Protein AF-A0AB33K3R8-F1 (afdb_monomer_lite)

Foldseek 3Di:
DCVVVLVCQLVVVDADDWDDDPVCQWIWHHHNPAIDIGGPDPVVVVVVCVVCVVRDDPDPVRD

pLDDT: mean 92.39, std 7.27, range [60.16, 97.81]

Organism: NCBI:txid3231513

InterPro domains:
  IPR024976 Domain of unknown function DUF3885 [PF13021] (2-60)

Radius of gyration: 12.84 Å; chains: 1; bounding box: 30×22×32 Å

Secondary structure (DSSP, 8-state):
--HHHHHHHHTTSS-S--B--TT-SEEEEEETTEEEEEESSHHHHHHHHHH-GGGS-SSTT--

Structure (mmCIF, N/CA/C/O backbone):
data_AF-A0AB33K3R8-F1
#
_entry.id   AF-A0AB33K3R8-F1
#
loop_
_atom_site.group_PDB
_atom_site.id
_atom_site.type_symbol
_atom_site.label_atom_id
_atom_site.label_alt_id
_atom_site.label_comp_id
_atom_site.label_asym_id
_atom_site.label_entity_id
_atom_site.label_seq_id
_atom_site.pdbx_PDB_ins_code
_atom_site.Cartn_x
_atom_site.Cartn_y
_atom_site.Cartn_z
_atom_site.occupancy
_atom_site.B_iso_or_equiv
_atom_site.auth_seq_id
_atom_site.auth_comp_id
_atom_site.auth_asym_id
_atom_site.auth_at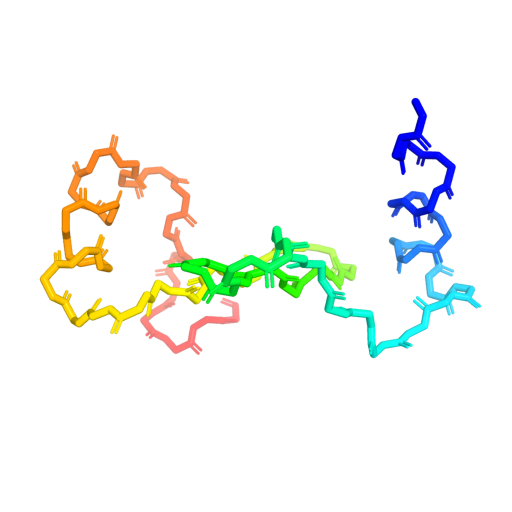om_id
_atom_site.pdbx_PDB_model_num
ATOM 1 N N . MET A 1 1 ? -6.181 -4.784 -16.5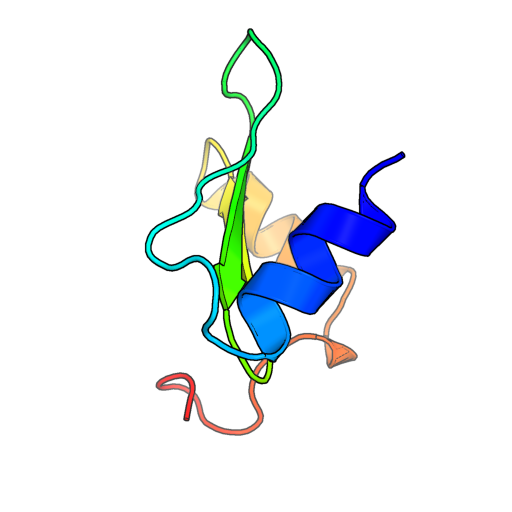18 1.00 76.69 1 MET A N 1
ATOM 2 C CA . MET A 1 1 ? -6.716 -3.398 -16.547 1.00 76.69 1 MET A CA 1
ATOM 3 C C . MET A 1 1 ? -5.866 -2.453 -15.702 1.00 76.69 1 MET A C 1
ATOM 5 O O . MET A 1 1 ? -5.736 -1.303 -16.088 1.00 76.69 1 MET A O 1
ATOM 9 N N . LEU A 1 2 ? -5.256 -2.925 -14.607 1.00 90.00 2 LEU A N 1
ATOM 10 C CA . LEU A 1 2 ? -4.386 -2.114 -13.748 1.00 90.00 2 LEU A CA 1
ATOM 11 C C . LEU A 1 2 ? -2.891 -2.199 -14.135 1.00 90.00 2 LEU A C 1
ATOM 13 O O . LEU A 1 2 ? -2.142 -1.257 -13.914 1.00 90.00 2 LEU A O 1
ATOM 17 N N . ASP A 1 3 ? -2.475 -3.287 -14.781 1.00 93.62 3 ASP A N 1
ATOM 18 C CA . ASP A 1 3 ? -1.074 -3.594 -15.099 1.00 93.62 3 ASP A CA 1
ATOM 19 C C . ASP A 1 3 ? -0.330 -2.488 -15.868 1.00 93.62 3 ASP A C 1
ATOM 21 O O . ASP A 1 3 ? 0.805 -2.198 -15.493 1.00 93.62 3 ASP A O 1
ATOM 25 N N . PRO A 1 4 ? -0.914 -1.821 -16.891 1.00 95.62 4 PRO A N 1
ATOM 26 C CA . PRO A 1 4 ? -0.211 -0.737 -17.578 1.00 95.62 4 PRO A CA 1
ATOM 27 C C . PRO A 1 4 ? 0.082 0.450 -16.658 1.00 95.62 4 PRO A C 1
ATOM 29 O O . PRO A 1 4 ? 1.145 1.053 -16.760 1.00 95.62 4 PRO A O 1
ATOM 32 N N . LEU A 1 5 ? -0.838 0.759 -15.737 1.00 95.00 5 LEU A N 1
ATOM 33 C CA . LEU A 1 5 ? -0.645 1.820 -14.755 1.00 95.00 5 LEU A CA 1
ATOM 34 C C . LEU A 1 5 ? 0.438 1.430 -13.745 1.00 95.00 5 LEU A C 1
ATOM 36 O O . LEU A 1 5 ? 1.334 2.225 -13.493 1.00 95.00 5 LEU A O 1
ATOM 40 N N . LEU A 1 6 ? 0.402 0.202 -13.215 1.00 94.38 6 LEU A N 1
ATOM 41 C CA . LEU A 1 6 ? 1.425 -0.272 -12.273 1.00 94.38 6 LEU A CA 1
ATOM 42 C C . LEU A 1 6 ? 2.815 -0.292 -12.901 1.00 94.38 6 LEU A C 1
ATOM 44 O O . LEU A 1 6 ? 3.778 0.079 -12.242 1.00 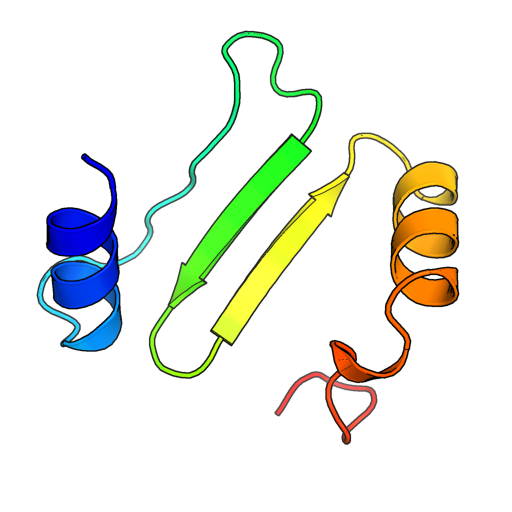94.38 6 LEU A O 1
ATOM 48 N N . ARG A 1 7 ? 2.923 -0.673 -14.179 1.00 95.06 7 ARG A N 1
ATOM 49 C CA . ARG A 1 7 ? 4.196 -0.612 -14.898 1.00 95.06 7 ARG A CA 1
ATOM 50 C C . ARG A 1 7 ? 4.671 0.827 -15.088 1.00 95.06 7 ARG A C 1
ATOM 52 O O . ARG A 1 7 ? 5.825 1.100 -14.813 1.00 95.06 7 ARG A O 1
ATOM 59 N N . ALA A 1 8 ? 3.785 1.753 -15.454 1.00 96.50 8 ALA A N 1
ATOM 60 C CA . ALA A 1 8 ? 4.143 3.169 -15.541 1.00 96.50 8 ALA A CA 1
ATOM 61 C C . ALA A 1 8 ? 4.587 3.761 -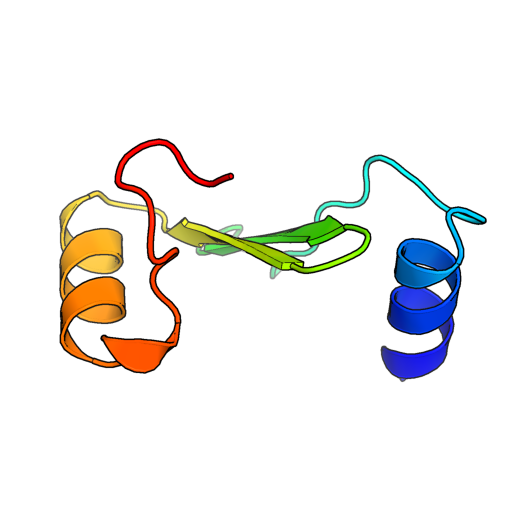14.190 1.00 96.50 8 ALA A C 1
ATOM 63 O O . ALA A 1 8 ? 5.417 4.662 -14.171 1.00 96.50 8 ALA A O 1
ATOM 64 N N . ILE A 1 9 ? 4.051 3.265 -13.072 1.00 96.38 9 ILE A N 1
ATOM 65 C CA . ILE A 1 9 ? 4.490 3.658 -11.727 1.00 96.38 9 ILE A CA 1
ATOM 66 C C . ILE A 1 9 ? 5.871 3.085 -11.402 1.00 96.38 9 ILE A C 1
ATOM 68 O O . ILE A 1 9 ? 6.732 3.821 -10.933 1.00 96.38 9 ILE A O 1
ATOM 72 N N . ALA A 1 10 ? 6.082 1.795 -11.671 1.00 94.44 10 ALA A N 1
ATOM 73 C CA . ALA A 1 10 ? 7.362 1.130 -11.435 1.00 94.44 10 ALA A CA 1
ATOM 74 C C . ALA A 1 10 ? 8.488 1.711 -12.307 1.00 94.44 10 ALA A C 1
ATOM 76 O O . ALA A 1 10 ? 9.607 1.861 -11.844 1.00 94.44 10 ALA A O 1
ATOM 77 N N . ASP A 1 11 ? 8.175 2.102 -13.543 1.00 95.81 11 ASP A N 1
ATOM 78 C CA . ASP A 1 11 ? 9.121 2.748 -14.459 1.00 95.81 11 ASP A CA 1
ATOM 79 C C . ASP A 1 11 ? 9.265 4.268 -14.188 1.00 95.81 11 ASP A C 1
ATOM 81 O O . ASP A 1 11 ? 9.807 4.994 -15.020 1.00 95.81 11 ASP A O 1
ATOM 85 N N . GLU A 1 12 ? 8.716 4.774 -13.073 1.00 93.56 12 GLU A N 1
ATOM 86 C CA . GLU A 1 12 ? 8.678 6.193 -12.670 1.00 93.56 12 GLU A CA 1
ATOM 87 C C . GLU A 1 12 ? 8.068 7.168 -13.707 1.00 93.56 12 GLU A C 1
ATOM 89 O O . GLU A 1 12 ? 8.164 8.390 -13.583 1.00 93.56 12 GLU A O 1
ATOM 94 N N . VAL A 1 13 ? 7.363 6.657 -14.719 1.00 97.31 13 VAL A N 1
ATOM 95 C CA . VAL A 1 13 ? 6.640 7.450 -15.731 1.00 97.31 13 VAL A CA 1
ATOM 96 C C . VAL A 1 13 ? 5.434 8.169 -15.113 1.00 97.31 13 VAL A C 1
ATOM 98 O O . VAL A 1 13 ? 5.006 9.217 -15.595 1.00 97.31 13 VAL A O 1
ATOM 101 N N . THR A 1 14 ? 4.846 7.612 -14.053 1.00 96.12 14 THR A N 1
ATOM 102 C CA . THR A 1 14 ? 3.733 8.206 -13.297 1.00 96.12 14 THR A CA 1
ATOM 103 C C . THR A 1 14 ? 4.003 8.096 -11.799 1.00 96.12 14 THR A C 1
ATOM 105 O O . THR A 1 14 ? 4.145 6.999 -11.276 1.00 96.12 14 THR A O 1
ATOM 108 N N . VAL A 1 15 ? 4.013 9.226 -11.088 1.00 93.25 15 VAL A N 1
ATOM 109 C CA . VAL A 1 15 ? 4.339 9.294 -9.652 1.00 93.25 15 VAL A CA 1
ATOM 110 C C . VAL A 1 15 ? 3.181 9.861 -8.829 1.00 93.25 15 VAL A C 1
ATOM 112 O O . VAL A 1 15 ? 2.309 10.550 -9.358 1.00 93.25 15 VAL A O 1
ATOM 115 N N . GLY A 1 16 ? 3.166 9.581 -7.522 1.00 94.19 16 GLY A N 1
ATOM 116 C CA . GLY A 1 16 ? 2.165 10.128 -6.594 1.00 94.19 16 GLY A CA 1
ATOM 117 C C . GLY A 1 16 ? 0.756 9.545 -6.761 1.00 94.19 16 GLY A C 1
ATOM 118 O O . GLY A 1 16 ? -0.231 10.224 -6.485 1.00 94.19 16 GLY A O 1
ATOM 119 N N . VAL A 1 17 ? 0.647 8.302 -7.238 1.00 96.00 17 VAL A N 1
ATOM 120 C CA . VAL A 1 17 ? -0.643 7.631 -7.447 1.00 96.00 17 VAL A CA 1
ATOM 121 C C . VAL A 1 17 ? -1.156 7.031 -6.141 1.00 96.00 17 VAL A C 1
ATOM 123 O O . VAL A 1 17 ? -0.447 6.280 -5.474 1.00 96.00 17 VAL A O 1
ATOM 126 N N . ILE A 1 18 ? -2.425 7.302 -5.830 1.00 96.38 18 ILE A N 1
ATOM 127 C CA . ILE A 1 18 ? -3.199 6.605 -4.799 1.00 96.38 18 ILE A CA 1
ATOM 128 C C . ILE A 1 18 ? -4.387 5.925 -5.478 1.00 96.38 18 ILE A C 1
ATOM 130 O O . ILE A 1 18 ? -5.115 6.555 -6.245 1.00 96.38 18 ILE A O 1
ATOM 134 N N . LEU A 1 19 ? -4.594 4.645 -5.181 1.00 95.12 19 LEU A N 1
ATOM 135 C CA . LEU A 1 19 ? -5.752 3.878 -5.633 1.00 95.12 19 LEU A CA 1
ATOM 136 C C . LEU A 1 19 ? -6.625 3.528 -4.430 1.00 95.12 19 LEU A C 1
ATOM 138 O O . LEU A 1 19 ? -6.117 3.211 -3.358 1.00 95.12 19 LEU A O 1
ATOM 142 N N . GLY A 1 20 ? -7.938 3.539 -4.616 1.00 95.62 20 GLY A N 1
ATOM 143 C CA . GLY A 1 20 ? -8.886 3.144 -3.582 1.00 95.62 20 GLY A CA 1
ATOM 144 C C . GLY A 1 20 ? -10.273 2.885 -4.164 1.00 95.62 20 GLY A C 1
ATOM 145 O O . GLY A 1 20 ? -10.558 3.297 -5.294 1.00 95.62 20 GLY A O 1
ATOM 146 N N . PRO A 1 21 ? -11.148 2.192 -3.421 1.00 95.31 21 PRO A N 1
ATOM 147 C CA . PRO A 1 21 ? -12.543 2.044 -3.789 1.00 95.31 21 PRO A CA 1
ATOM 148 C C . PRO A 1 21 ? -13.279 3.378 -3.569 1.00 95.31 21 PRO A C 1
ATOM 150 O O . PRO A 1 21 ? -12.813 4.211 -2.792 1.00 95.31 21 PRO A O 1
ATOM 153 N N . PRO A 1 22 ? -14.469 3.585 -4.161 1.00 95.25 22 PRO A N 1
ATOM 154 C CA . PRO A 1 22 ? -15.250 4.809 -3.950 1.00 95.25 22 PRO A CA 1
ATOM 155 C C . PRO A 1 22 ? -15.555 5.135 -2.477 1.00 95.25 22 PRO A C 1
ATOM 157 O O . PRO A 1 22 ? -15.681 6.305 -2.131 1.00 95.25 22 PRO A O 1
ATOM 160 N N . GLY A 1 23 ? -15.665 4.114 -1.618 1.00 94.62 23 GLY A N 1
ATOM 161 C CA . GLY A 1 23 ? -15.881 4.269 -0.173 1.00 94.62 23 GLY A CA 1
ATOM 162 C C . GLY A 1 23 ? -14.628 4.637 0.628 1.00 94.62 23 GLY A C 1
ATOM 163 O O . GLY A 1 23 ? -14.745 5.009 1.788 1.00 94.62 23 GLY A O 1
ATOM 164 N N . LEU A 1 24 ? -13.441 4.572 0.011 1.00 92.88 24 LEU A N 1
ATOM 165 C CA . LEU A 1 24 ? -12.142 4.860 0.634 1.00 92.88 24 LEU A CA 1
ATOM 166 C C . LEU A 1 24 ? -11.832 4.015 1.883 1.00 92.88 24 LEU A C 1
ATOM 168 O O . LEU A 1 24 ? -11.035 4.416 2.728 1.00 92.88 24 LEU A O 1
ATOM 172 N N . ASP A 1 25 ? -12.411 2.819 1.985 1.00 94.00 25 ASP A N 1
ATOM 173 C CA . ASP A 1 25 ? -12.190 1.908 3.119 1.00 94.00 25 ASP A CA 1
ATOM 174 C C . ASP A 1 25 ? -10.744 1.371 3.191 1.00 94.00 25 ASP A C 1
ATOM 176 O O . ASP A 1 25 ? -10.279 0.890 4.230 1.00 94.00 25 ASP A O 1
ATOM 180 N N . TRP A 1 26 ? -10.020 1.464 2.075 1.00 95.56 26 TRP A N 1
ATOM 181 C CA . TRP A 1 26 ? -8.588 1.228 1.967 1.00 95.56 26 TRP A CA 1
ATOM 182 C C . TRP A 1 26 ? -8.001 2.102 0.862 1.00 95.56 26 TRP A C 1
ATOM 184 O O . TRP A 1 26 ? -8.669 2.410 -0.124 1.00 95.56 26 TRP A O 1
ATOM 194 N N . LEU A 1 27 ? -6.734 2.467 1.009 1.00 97.56 27 LEU A N 1
ATOM 195 C CA . LEU A 1 27 ? -5.944 3.112 -0.030 1.00 97.56 27 LEU A CA 1
ATOM 196 C C . LEU A 1 27 ? -4.683 2.294 -0.269 1.00 97.56 27 LEU A C 1
ATOM 198 O O . LEU A 1 27 ? -4.144 1.687 0.658 1.00 97.56 27 LEU A O 1
ATOM 202 N N . VAL A 1 28 ? -4.196 2.308 -1.502 1.00 96.06 28 VAL A N 1
ATOM 203 C CA . VAL A 1 28 ? -2.867 1.805 -1.824 1.00 96.06 28 VAL A CA 1
ATOM 204 C C . VAL A 1 28 ? -2.061 2.859 -2.560 1.00 96.06 28 VAL A C 1
ATOM 206 O O . VAL A 1 28 ? -2.560 3.494 -3.492 1.00 96.06 28 VAL A O 1
ATOM 209 N N . HIS A 1 29 ? -0.816 3.032 -2.137 1.00 96.31 29 HIS A N 1
ATOM 210 C CA . HIS A 1 29 ? 0.160 3.884 -2.799 1.00 96.31 29 HIS A CA 1
ATOM 211 C C . HIS A 1 29 ? 1.275 3.000 -3.376 1.00 96.31 29 HIS A C 1
ATOM 213 O O . HIS A 1 29 ? 2.193 2.628 -2.650 1.00 96.31 29 HIS A O 1
ATOM 219 N N . PRO A 1 30 ? 1.172 2.594 -4.653 1.00 95.44 30 PRO A N 1
ATOM 220 C CA . PRO A 1 30 ? 2.259 1.912 -5.352 1.00 95.44 30 PRO A CA 1
ATOM 221 C C . PRO A 1 30 ? 3.389 2.886 -5.717 1.00 95.44 30 PRO A C 1
ATOM 223 O O . PRO A 1 30 ? 3.131 4.047 -6.051 1.00 95.44 30 PRO A O 1
ATOM 226 N N . TYR A 1 31 ? 4.620 2.384 -5.709 1.00 92.75 31 TYR A N 1
ATOM 227 C CA . TYR A 1 31 ? 5.840 3.079 -6.133 1.00 92.75 31 TYR A CA 1
ATOM 228 C C . TYR A 1 31 ? 6.878 2.063 -6.639 1.00 92.75 31 TYR A C 1
ATOM 230 O O . TYR A 1 31 ? 6.647 0.852 -6.568 1.00 92.75 31 TYR A O 1
ATOM 238 N N . ASP A 1 32 ? 8.008 2.531 -7.176 1.00 91.94 32 ASP A N 1
ATOM 239 C CA . ASP A 1 32 ? 9.086 1.624 -7.580 1.00 91.94 32 ASP A CA 1
ATOM 240 C C . ASP A 1 32 ? 9.629 0.843 -6.372 1.00 91.94 32 ASP A C 1
ATOM 242 O O . ASP A 1 32 ? 10.045 1.413 -5.365 1.00 91.94 32 ASP A O 1
ATOM 246 N N . GLY A 1 33 ? 9.588 -0.485 -6.466 1.00 86.81 33 GLY A N 1
ATOM 247 C CA . GLY A 1 33 ? 10.040 -1.389 -5.410 1.00 86.81 33 GLY A CA 1
ATOM 248 C C . GLY A 1 33 ? 9.004 -1.752 -4.342 1.00 86.81 33 GLY A C 1
ATOM 249 O O . GLY A 1 33 ? 9.316 -2.586 -3.491 1.00 86.81 33 GLY A O 1
ATOM 250 N N . GLY A 1 34 ? 7.774 -1.222 -4.370 1.00 90.62 34 GLY A N 1
ATOM 251 C CA . GLY A 1 34 ? 6.812 -1.558 -3.319 1.00 90.62 34 GLY A CA 1
ATOM 252 C C . GLY A 1 34 ? 5.420 -0.943 -3.416 1.00 90.62 34 GLY A C 1
ATOM 253 O O . GLY A 1 34 ? 4.986 -0.398 -4.432 1.00 90.62 34 GLY A O 1
ATOM 254 N N . ILE A 1 35 ? 4.681 -1.110 -2.321 1.00 92.62 35 ILE A N 1
ATOM 255 C CA . ILE A 1 35 ? 3.337 -0.573 -2.155 1.00 92.62 35 ILE A CA 1
ATOM 256 C C . ILE A 1 35 ? 3.058 -0.327 -0.678 1.00 92.62 35 ILE A C 1
ATOM 258 O O . ILE A 1 35 ? 3.258 -1.211 0.156 1.00 92.62 35 ILE A O 1
ATOM 262 N N . ASP A 1 36 ? 2.512 0.842 -0.368 1.00 94.00 36 ASP A N 1
ATOM 263 C CA . ASP A 1 36 ? 1.927 1.087 0.944 1.00 94.00 36 ASP A CA 1
ATOM 264 C C . ASP A 1 36 ? 0.441 0.740 0.910 1.00 94.00 36 ASP A C 1
ATOM 266 O O . ASP A 1 36 ? -0.280 1.129 -0.012 1.00 94.00 36 ASP A O 1
ATOM 270 N N . ILE A 1 37 ? -0.034 0.035 1.939 1.00 95.50 37 ILE A N 1
ATOM 271 C CA . ILE A 1 37 ? -1.455 -0.265 2.136 1.00 95.50 37 ILE A CA 1
ATOM 272 C C . ILE A 1 37 ? -1.939 0.483 3.376 1.00 95.50 37 ILE A C 1
ATOM 274 O O . ILE A 1 37 ? -1.477 0.242 4.492 1.00 95.50 37 ILE A O 1
ATOM 278 N N . ILE A 1 38 ? -2.898 1.382 3.179 1.00 95.88 38 ILE A N 1
ATOM 279 C CA . ILE A 1 38 ? -3.461 2.248 4.213 1.00 95.88 38 ILE A CA 1
ATOM 280 C C . ILE A 1 38 ? -4.893 1.783 4.475 1.00 95.88 38 ILE A C 1
ATOM 282 O O . ILE A 1 38 ? -5.773 1.914 3.627 1.00 95.88 38 ILE A O 1
ATOM 286 N N . THR A 1 39 ? -5.137 1.218 5.653 1.00 96.19 39 THR A N 1
ATOM 287 C CA . THR A 1 39 ? -6.464 0.753 6.078 1.00 96.19 39 THR A CA 1
ATOM 288 C C . THR A 1 39 ? -7.204 1.839 6.855 1.00 96.19 39 THR A C 1
ATOM 290 O O . THR A 1 39 ? -6.584 2.665 7.522 1.00 96.19 39 THR A O 1
ATOM 293 N N . ALA A 1 40 ? -8.539 1.793 6.859 1.00 95.44 40 ALA A N 1
ATOM 294 C CA . ALA A 1 40 ? -9.371 2.749 7.601 1.00 95.44 40 ALA A CA 1
ATOM 295 C C . ALA A 1 40 ? -9.156 2.755 9.133 1.00 95.44 40 ALA A C 1
ATOM 297 O O . ALA A 1 40 ? -9.588 3.681 9.817 1.00 95.44 40 ALA A O 1
ATOM 298 N N . SER A 1 41 ? -8.513 1.728 9.700 1.00 95.88 41 SER A N 1
ATOM 299 C CA . SER A 1 41 ? -8.232 1.642 11.137 1.00 95.88 41 SER A CA 1
ATOM 300 C C . SER A 1 41 ? -6.894 0.967 11.439 1.00 95.88 41 SER A C 1
ATOM 302 O O . SER A 1 41 ? -6.379 0.182 10.638 1.00 95.88 41 SER A O 1
ATOM 304 N N . ALA A 1 42 ? -6.358 1.235 12.635 1.00 96.12 42 ALA A N 1
ATOM 305 C CA . ALA A 1 42 ? -5.168 0.559 13.151 1.00 96.12 42 ALA A CA 1
ATOM 306 C C . ALA A 1 42 ? -5.399 -0.947 13.350 1.00 96.12 42 ALA A C 1
ATOM 308 O O . ALA A 1 42 ? -4.523 -1.741 13.028 1.00 96.12 42 ALA A O 1
ATOM 309 N N . THR A 1 43 ? -6.594 -1.347 13.796 1.00 97.38 43 THR A N 1
ATOM 310 C CA . THR A 1 43 ? -6.966 -2.764 13.914 1.00 97.38 43 THR A CA 1
ATOM 311 C C . THR A 1 43 ? -6.902 -3.465 12.559 1.00 97.38 43 THR A C 1
ATOM 313 O O . THR A 1 43 ? -6.261 -4.504 12.447 1.00 97.38 43 THR A O 1
ATOM 316 N N . GLY A 1 44 ? -7.466 -2.862 11.505 1.00 96.50 44 GLY A N 1
ATOM 317 C CA . GLY A 1 44 ? -7.398 -3.424 10.152 1.00 96.50 44 GLY A CA 1
ATOM 318 C C . GLY A 1 44 ? -5.965 -3.532 9.617 1.00 96.50 44 GLY A C 1
ATOM 319 O O . GLY A 1 44 ? -5.621 -4.517 8.963 1.00 96.50 44 GLY A O 1
ATOM 320 N N . ARG A 1 45 ? -5.102 -2.561 9.944 1.00 95.38 45 ARG A N 1
ATOM 321 C CA . ARG A 1 45 ? -3.667 -2.608 9.618 1.00 95.38 45 ARG A CA 1
ATOM 322 C C . ARG A 1 45 ? -2.996 -3.789 10.311 1.00 95.38 45 ARG A C 1
ATOM 324 O O . ARG A 1 45 ? -2.240 -4.519 9.678 1.00 95.38 45 ARG A O 1
ATOM 331 N N . ASP A 1 46 ? -3.257 -3.972 11.601 1.00 96.56 46 ASP A N 1
ATOM 332 C CA . ASP A 1 46 ? -2.618 -5.011 12.409 1.00 96.56 46 ASP A CA 1
ATOM 333 C C . ASP A 1 46 ? -3.085 -6.415 11.990 1.00 96.56 46 ASP A C 1
ATOM 335 O O . ASP A 1 46 ? -2.272 -7.335 11.889 1.00 96.56 46 ASP A O 1
ATOM 339 N N . GLU A 1 47 ? -4.362 -6.569 11.631 1.00 96.75 47 GLU A N 1
ATOM 340 C CA . GLU A 1 47 ? -4.892 -7.797 11.029 1.00 96.75 47 GLU A CA 1
ATOM 341 C C . GLU A 1 47 ? -4.251 -8.099 9.669 1.00 96.75 47 GLU A C 1
ATOM 343 O O . GLU A 1 47 ? -3.893 -9.244 9.389 1.0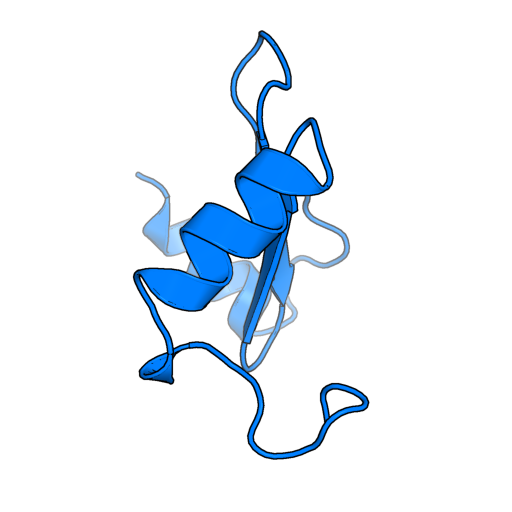0 96.75 47 GLU A O 1
ATOM 348 N N . LEU A 1 48 ? -4.085 -7.090 8.807 1.00 95.69 48 LEU A N 1
ATOM 349 C CA . LEU A 1 48 ? -3.412 -7.253 7.517 1.00 95.69 48 LEU A CA 1
ATOM 350 C C . LEU A 1 48 ? -1.944 -7.661 7.707 1.00 95.69 48 LEU A C 1
ATOM 352 O O . LEU A 1 48 ? -1.489 -8.621 7.088 1.00 95.69 48 LEU A O 1
ATOM 356 N N . LYS A 1 49 ? -1.243 -6.988 8.625 1.00 94.88 49 LYS A N 1
ATOM 357 C CA . LYS A 1 49 ? 0.136 -7.289 9.017 1.00 94.88 49 LYS A CA 1
ATOM 358 C C . LYS A 1 49 ? 0.290 -8.722 9.526 1.00 94.88 49 LYS A C 1
ATOM 360 O O . LYS A 1 49 ? 1.236 -9.405 9.152 1.00 94.88 49 LYS A O 1
ATOM 365 N N . SER A 1 50 ? -0.643 -9.190 10.356 1.00 97.06 50 SER A N 1
ATOM 366 C CA . SER A 1 50 ? -0.624 -10.560 10.874 1.00 97.06 50 SER A CA 1
ATOM 367 C C . SER A 1 50 ? -0.902 -11.608 9.796 1.00 97.06 50 SER A C 1
ATOM 369 O O . SER A 1 50 ? -0.395 -12.723 9.905 1.00 97.06 50 SER A O 1
ATOM 371 N N . ARG A 1 51 ? -1.727 -11.291 8.789 1.00 97.81 51 ARG A N 1
ATOM 372 C CA . ARG A 1 51 ? -2.064 -12.218 7.695 1.00 97.81 51 ARG A CA 1
ATOM 373 C C . ARG A 1 51 ? -0.964 -12.339 6.646 1.00 97.81 51 ARG A C 1
ATOM 375 O O . ARG A 1 51 ? -0.853 -13.391 6.025 1.00 97.81 51 ARG A O 1
ATOM 382 N N . HIS A 1 52 ? -0.175 -11.285 6.450 1.00 95.69 52 HIS A N 1
ATOM 383 C CA . HIS A 1 52 ? 0.864 -11.221 5.422 1.00 95.69 52 HIS A CA 1
ATOM 384 C C . HIS A 1 52 ? 2.213 -10.795 6.019 1.00 95.69 52 HIS A C 1
ATOM 386 O O . HIS A 1 52 ? 2.719 -9.721 5.688 1.00 95.69 52 HIS A O 1
ATOM 392 N N . PRO A 1 53 ? 2.813 -11.614 6.903 1.00 94.44 53 PRO A N 1
ATOM 393 C CA . PRO A 1 53 ? 4.096 -11.277 7.519 1.00 94.44 53 PRO A CA 1
ATOM 394 C C . PRO A 1 53 ? 5.209 -11.088 6.478 1.00 94.44 53 PRO A C 1
ATOM 396 O O . PRO A 1 53 ? 6.069 -10.234 6.664 1.00 94.44 53 PRO A O 1
ATOM 399 N N . ASP A 1 54 ? 5.141 -11.813 5.357 1.00 93.38 54 ASP A N 1
ATOM 400 C CA . ASP A 1 54 ? 6.134 -11.765 4.275 1.00 93.38 54 ASP A CA 1
ATOM 401 C C . ASP A 1 54 ? 6.076 -10.476 3.436 1.00 93.38 54 ASP A C 1
ATOM 403 O O . ASP A 1 54 ? 6.967 -10.226 2.631 1.00 93.38 54 ASP A O 1
ATOM 407 N N . TRP A 1 55 ? 5.026 -9.660 3.587 1.00 92.31 55 TRP A N 1
ATOM 408 C CA . TRP A 1 55 ? 4.923 -8.356 2.916 1.00 92.31 55 TRP A CA 1
ATOM 409 C C . TRP A 1 55 ? 5.599 -7.241 3.707 1.00 92.31 55 TRP A C 1
ATOM 411 O O . TRP A 1 55 ? 5.737 -6.126 3.210 1.00 92.31 55 TRP A O 1
ATOM 421 N N . LEU A 1 56 ? 5.967 -7.509 4.961 1.00 90.75 56 LEU A N 1
ATOM 422 C CA . LEU A 1 56 ? 6.574 -6.496 5.802 1.00 90.75 56 LEU A CA 1
ATOM 423 C C . LEU A 1 56 ? 7.998 -6.205 5.338 1.00 90.75 56 LEU A C 1
ATOM 425 O O . LEU A 1 56 ? 8.737 -7.134 5.002 1.00 90.75 56 LEU A O 1
ATOM 429 N N . PRO A 1 57 ? 8.411 -4.929 5.374 1.00 85.38 57 PRO A N 1
ATOM 430 C CA . PRO A 1 57 ? 9.781 -4.590 5.066 1.00 85.38 57 PRO A CA 1
ATOM 431 C C . PRO A 1 57 ? 10.713 -5.276 6.077 1.00 85.38 57 PRO A C 1
ATOM 433 O O . PRO A 1 57 ? 10.393 -5.347 7.271 1.00 85.38 57 PRO A O 1
ATOM 436 N N . PRO A 1 58 ? 11.886 -5.751 5.633 1.00 84.38 58 PRO A N 1
ATOM 437 C CA . PRO A 1 58 ? 12.875 -6.344 6.527 1.00 84.38 58 PRO A CA 1
ATOM 438 C C . PRO A 1 58 ? 13.392 -5.326 7.554 1.00 84.38 58 PRO A C 1
ATOM 440 O O . PRO A 1 58 ? 13.754 -5.704 8.670 1.00 84.38 58 PRO A O 1
ATOM 443 N N . HIS A 1 59 ? 13.386 -4.033 7.211 1.00 80.94 59 HIS A N 1
ATOM 444 C CA . HIS A 1 59 ? 13.736 -2.953 8.126 1.00 80.94 59 HIS A CA 1
ATOM 445 C C . HIS A 1 59 ? 12.484 -2.320 8.756 1.00 80.94 59 HIS A C 1
ATOM 447 O O . HIS A 1 59 ? 11.573 -1.918 8.030 1.00 80.94 59 HIS A O 1
ATOM 453 N N . PRO A 1 60 ? 12.451 -2.108 10.091 1.00 75.50 60 PRO A N 1
ATOM 454 C CA . PRO A 1 60 ? 11.298 -1.528 10.792 1.00 75.50 60 PRO A CA 1
ATOM 455 C C . PRO A 1 60 ? 10.865 -0.135 10.316 1.00 75.50 60 PRO A C 1
ATOM 457 O O . PRO A 1 60 ? 9.754 0.287 10.624 1.00 75.50 60 PRO A O 1
ATOM 460 N N . GLN A 1 61 ? 11.749 0.590 9.624 1.00 75.38 61 GLN A N 1
ATOM 461 C CA . GLN A 1 61 ? 11.494 1.930 9.088 1.00 75.38 61 GLN A CA 1
ATOM 462 C C . GLN A 1 61 ? 11.069 1.932 7.610 1.00 75.38 61 GLN A C 1
ATOM 464 O O . GLN A 1 61 ? 10.711 2.992 7.114 1.00 75.38 61 GLN A O 1
ATOM 469 N N . GLY A 1 62 ? 11.065 0.777 6.932 1.00 66.62 62 GLY A N 1
ATOM 470 C CA . GLY A 1 62 ? 10.562 0.666 5.559 1.00 66.62 62 GLY A CA 1
ATOM 471 C C . GLY A 1 62 ? 11.547 1.024 4.439 1.00 66.62 62 GLY A C 1
ATOM 472 O O . GLY A 1 62 ? 11.096 1.531 3.420 1.00 66.62 62 GLY A O 1
ATOM 473 N N . TYR A 1 63 ? 12.850 0.747 4.600 1.00 60.16 63 TYR A N 1
ATOM 474 C CA . TYR A 1 63 ? 13.859 0.867 3.527 1.00 60.16 63 TYR A CA 1
ATOM 475 C C . TYR A 1 63 ? 14.537 -0.470 3.216 1.00 60.16 63 TYR A C 1
ATOM 477 O O . TYR A 1 63 ? 14.588 -1.334 4.126 1.00 60.16 63 TYR A O 1
#

Sequence (63 aa):
MLDP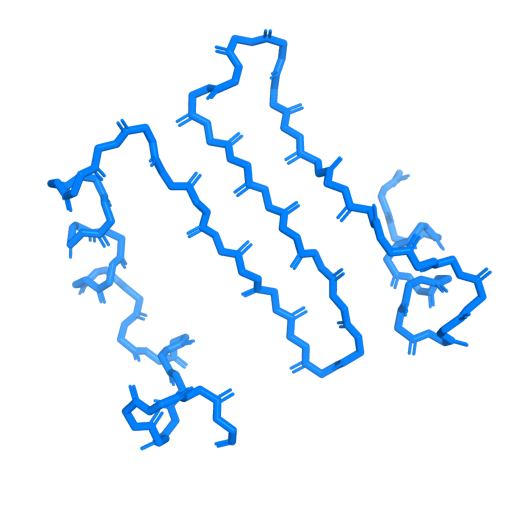LLRAIADEVTVGVILGPPGLDWLVHPYDGGIDIITASATGRDELKSRHPDWLPPHPQGY